Protein AF-A0A1J3FIF2-F1 (afdb_monomer_lite)

Sequence (129 aa):
TRLACGKYPAKDKEKKKRKTVSQTKELFYEKLFGVEQNVKVDRLITLLKSTEKGDRDNRLRFAYLALVDGILLPTTHYPKAKIVKEHAEMAENLQQFLQYPWGRLSYDRMMDSIKERDLAQLATSDVGV

Foldseek 3Di:
DPAAQDDADDPPVPVVPPPDDPDCPPQLLCVLPNPDDFAWLVVLVVVLPDPDPDDPLSNVLSVLQSCLQVPQNPPDDPPSGTRDSVLSSCSVPVVSSRNGRSNNVSVVVVVVVVVPDDPVCVVPDDVDD

Secondary structure (DSSP, 8-state):
--S--SPPPP--SGGGS-SS-------HHHHHHTT-SS-BHHHHHHHHHS-S---HHHHHHHHHHHHIIIIIS-SS-TTS-B--HHHHHHTTSHHHHHHS-HHHHHHHHHHHHHHTS-HHHHHH-----

Radius of gyration: 17.25 Å; chains: 1; bounding box: 40×42×40 Å

pLDDT: mean 81.04, std 17.67, range [32.62, 96.06]

Structure (mmCIF, N/CA/C/O backbone):
data_AF-A0A1J3FIF2-F1
#
_entry.id   AF-A0A1J3FIF2-F1
#
loop_
_atom_site.group_PDB
_atom_site.id
_atom_site.type_symbol
_atom_site.label_atom_id
_atom_site.label_alt_id
_atom_site.label_comp_id
_atom_site.label_asym_id
_atom_site.label_entity_id
_atom_site.label_seq_id
_atom_site.pdbx_PDB_ins_code
_atom_site.Cartn_x
_atom_site.Cartn_y
_atom_site.Cartn_z
_atom_site.occupancy
_atom_site.B_iso_or_equiv
_atom_site.auth_seq_id
_atom_site.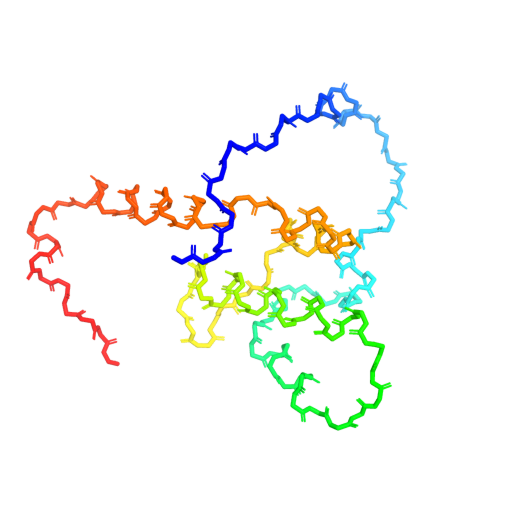auth_comp_id
_atom_site.auth_asym_id
_atom_site.auth_atom_id
_atom_site.pdbx_PDB_model_num
ATOM 1 N N . THR A 1 1 ? -2.260 -17.810 -10.097 1.00 52.28 1 THR A N 1
ATOM 2 C CA . THR A 1 1 ? -2.163 -16.797 -9.018 1.00 52.28 1 THR A CA 1
ATOM 3 C C . THR A 1 1 ? -3.424 -15.944 -9.033 1.00 52.28 1 THR A C 1
ATOM 5 O O . THR A 1 1 ? -3.786 -15.454 -10.087 1.00 52.28 1 THR A O 1
ATOM 8 N N . ARG A 1 2 ? -4.163 -15.832 -7.917 1.00 67.88 2 ARG A N 1
ATOM 9 C CA . ARG A 1 2 ? -5.504 -15.190 -7.847 1.00 67.88 2 ARG A CA 1
ATOM 10 C C . ARG A 1 2 ? -5.488 -13.644 -7.821 1.00 67.88 2 ARG A C 1
ATOM 12 O O . ARG A 1 2 ? -6.495 -13.039 -7.477 1.00 67.88 2 ARG A O 1
ATOM 19 N N . LEU A 1 3 ? -4.366 -12.997 -8.141 1.00 77.00 3 LEU A N 1
ATOM 20 C CA . LEU A 1 3 ? -4.299 -11.533 -8.203 1.00 77.00 3 LEU A CA 1
ATOM 21 C C . LEU A 1 3 ? -4.935 -11.042 -9.502 1.00 77.00 3 LEU A C 1
ATOM 23 O O . LEU A 1 3 ? -4.686 -11.614 -10.564 1.00 77.00 3 LEU A O 1
ATOM 27 N N . ALA A 1 4 ? -5.720 -9.968 -9.428 1.00 82.44 4 ALA A N 1
ATOM 28 C CA . ALA A 1 4 ? -6.263 -9.339 -10.620 1.00 82.44 4 ALA A CA 1
ATOM 29 C C . ALA A 1 4 ? -5.112 -8.904 -11.548 1.00 82.44 4 ALA A C 1
ATOM 31 O O . ALA A 1 4 ? -4.175 -8.211 -11.144 1.00 82.44 4 ALA A O 1
ATOM 32 N N . CYS A 1 5 ? -5.180 -9.339 -12.805 1.00 84.62 5 CYS A N 1
ATOM 33 C CA . CYS A 1 5 ? -4.241 -8.983 -13.869 1.00 84.62 5 CYS A CA 1
ATOM 34 C C . CYS A 1 5 ? -4.978 -8.434 -15.101 1.00 84.62 5 CYS A C 1
ATOM 36 O O . CYS A 1 5 ? -4.464 -8.469 -16.216 1.00 84.62 5 CYS A O 1
ATOM 38 N N . GLY A 1 6 ? -6.207 -7.944 -14.914 1.00 86.19 6 GLY A N 1
ATOM 39 C CA . GLY A 1 6 ? -7.037 -7.369 -15.971 1.00 86.19 6 GLY A CA 1
ATOM 40 C C . GLY A 1 6 ? -6.493 -6.048 -16.523 1.00 86.19 6 GLY A C 1
ATOM 41 O O . GLY A 1 6 ? -5.357 -5.654 -16.256 1.00 86.19 6 GLY A O 1
ATOM 42 N N . LYS A 1 7 ? -7.309 -5.353 -17.320 1.00 87.69 7 LYS A N 1
ATOM 43 C CA . LYS A 1 7 ? -6.980 -4.000 -17.790 1.00 87.69 7 LYS A CA 1
ATOM 44 C C . LYS A 1 7 ? -6.956 -3.035 -16.605 1.00 87.69 7 LYS A C 1
ATOM 46 O O . LYS A 1 7 ? -7.733 -3.191 -15.666 1.00 87.69 7 LYS A O 1
ATOM 51 N N . TYR A 1 8 ? -6.097 -2.020 -16.674 1.00 87.31 8 TYR A N 1
ATOM 52 C CA . TYR A 1 8 ? -6.181 -0.904 -15.737 1.00 87.31 8 TYR A CA 1
ATOM 53 C C . TYR A 1 8 ? -7.565 -0.254 -15.846 1.00 87.31 8 TYR A C 1
ATOM 55 O O . TYR A 1 8 ? -8.064 -0.105 -16.969 1.00 87.31 8 TYR A O 1
ATOM 63 N N . PRO A 1 9 ? -8.191 0.124 -14.715 1.00 84.44 9 PRO A N 1
ATOM 64 C CA . PRO A 1 9 ? -9.423 0.895 -14.765 1.00 84.44 9 PRO A CA 1
ATOM 65 C C . PRO A 1 9 ? -9.180 2.148 -15.609 1.00 84.44 9 PRO A C 1
ATOM 67 O O . PRO A 1 9 ? -8.082 2.720 -15.588 1.00 84.44 9 PRO A O 1
ATOM 70 N N . ALA A 1 10 ? -10.184 2.553 -16.390 1.00 79.31 10 ALA A N 1
ATOM 71 C CA . ALA A 1 10 ? -10.100 3.800 -17.132 1.00 79.31 10 ALA A CA 1
ATOM 72 C C . ALA A 1 10 ? -9.735 4.906 -16.137 1.00 79.31 10 ALA A C 1
ATOM 74 O O . ALA A 1 10 ? -10.346 5.014 -15.076 1.00 79.31 10 ALA A O 1
ATOM 75 N N . LYS A 1 11 ? -8.696 5.693 -16.439 1.00 64.50 11 LYS A N 1
ATOM 76 C CA . LYS A 1 11 ? -8.386 6.871 -15.630 1.00 64.50 11 LYS A CA 1
ATOM 77 C C . LYS A 1 11 ? -9.602 7.778 -15.754 1.00 64.50 11 LYS A C 1
ATOM 79 O O . LYS A 1 11 ? -9.768 8.400 -16.806 1.00 64.50 11 LYS A O 1
ATOM 84 N N . ASP A 1 12 ? -10.446 7.830 -14.728 1.00 48.62 12 ASP A N 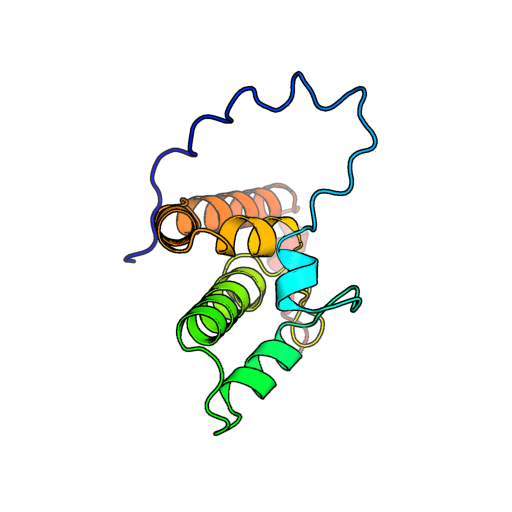1
ATOM 85 C CA . ASP A 1 12 ? -11.524 8.802 -14.705 1.00 48.62 12 ASP A CA 1
ATOM 86 C C . ASP A 1 12 ? -10.911 10.172 -14.984 1.00 48.62 12 ASP A C 1
ATOM 88 O O . ASP A 1 12 ? -9.881 10.567 -14.419 1.00 48.62 12 ASP A O 1
ATOM 92 N N . LYS A 1 13 ? -11.516 10.895 -15.926 1.00 43.19 13 LYS A N 1
ATOM 93 C CA . LYS A 1 13 ? -11.100 12.236 -16.352 1.00 43.19 13 LYS A CA 1
ATOM 94 C C . LYS A 1 13 ? -11.276 13.284 -15.238 1.00 43.19 13 LYS A C 1
ATOM 96 O O . LYS A 1 13 ? -11.310 14.478 -15.520 1.00 43.19 13 LYS A O 1
ATOM 101 N N . GLU A 1 14 ? -11.288 12.893 -13.968 1.00 44.78 14 GLU A N 1
ATOM 102 C CA . GLU A 1 14 ? -11.218 13.792 -12.814 1.00 44.78 14 GLU A CA 1
ATOM 103 C C . GLU A 1 14 ? -9.848 14.479 -12.659 1.00 44.78 14 GLU A C 1
ATOM 105 O O . GLU A 1 14 ? -9.621 15.254 -11.732 1.00 44.78 14 GLU A O 1
ATOM 110 N N . LYS A 1 15 ? -8.918 14.277 -13.602 1.00 42.03 15 LYS A N 1
ATOM 111 C CA . LYS A 1 15 ? -7.683 15.070 -13.710 1.00 42.03 15 LYS A CA 1
ATOM 112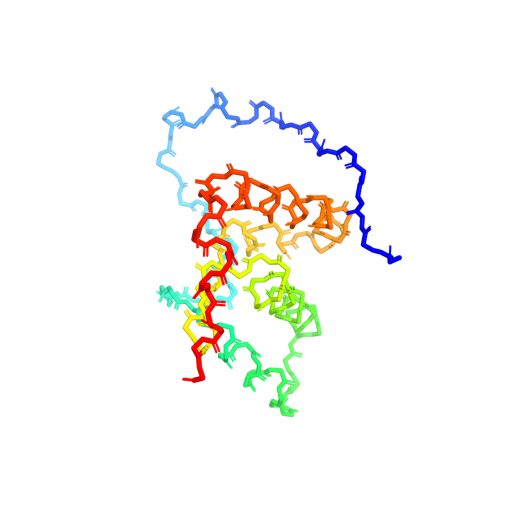 C C . LYS A 1 15 ? -7.828 16.384 -14.494 1.00 42.03 15 LYS A C 1
ATOM 114 O O . LYS A 1 15 ? -6.822 17.062 -14.683 1.00 42.03 15 LYS A O 1
ATOM 119 N N . LYS A 1 16 ? -9.037 16.806 -14.903 1.00 33.81 16 LY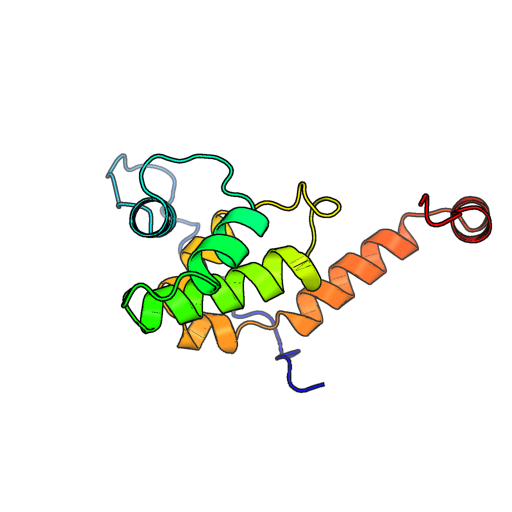S A N 1
ATOM 120 C CA . LYS A 1 16 ? -9.253 18.127 -15.548 1.00 33.81 16 LYS A CA 1
ATOM 121 C C . LYS A 1 16 ? -9.936 19.202 -14.680 1.00 33.81 16 LYS A C 1
ATOM 123 O O . LYS A 1 16 ? -10.143 20.305 -15.169 1.00 33.81 16 LYS A O 1
ATOM 128 N N . LYS A 1 17 ? -10.191 18.929 -13.392 1.00 32.62 17 LYS A N 1
ATOM 129 C CA . LYS A 1 17 ? -10.604 19.922 -12.368 1.00 32.62 17 LYS A CA 1
ATOM 130 C C . LYS A 1 17 ? -9.633 20.001 -11.170 1.00 32.62 17 LYS A C 1
ATOM 132 O O . LYS A 1 17 ? -10.020 20.372 -10.075 1.00 32.62 17 LYS A O 1
ATOM 137 N N . ARG A 1 18 ? -8.356 19.637 -11.351 1.00 45.06 18 ARG A N 1
ATOM 138 C CA . ARG A 1 18 ? -7.304 19.765 -10.310 1.00 45.06 18 ARG A CA 1
ATOM 139 C C . ARG A 1 18 ? -6.306 20.892 -10.594 1.00 45.06 18 ARG A C 1
ATOM 141 O O . ARG A 1 18 ? -5.150 20.836 -10.194 1.00 45.06 18 ARG A O 1
ATOM 148 N N . LYS A 1 19 ? -6.752 21.917 -11.312 1.00 38.75 19 LYS A N 1
ATOM 149 C CA . LYS A 1 19 ? -6.203 23.269 -11.199 1.00 38.75 19 LYS A CA 1
ATOM 150 C C . LYS A 1 19 ? -7.353 24.102 -10.651 1.00 38.75 19 LYS A C 1
ATOM 152 O O . LYS A 1 19 ? -8.463 23.943 -11.147 1.00 38.75 19 LYS A O 1
ATOM 157 N N . THR A 1 20 ? -7.089 24.904 -9.625 1.00 38.47 20 THR A N 1
ATOM 158 C CA . THR A 1 20 ? -8.067 25.653 -8.814 1.00 38.47 20 THR A CA 1
ATOM 159 C C . THR A 1 20 ? -9.050 24.784 -8.031 1.00 38.47 20 THR A C 1
ATOM 161 O O . THR A 1 20 ? -10.089 24.400 -8.546 1.00 38.47 20 THR A O 1
ATOM 164 N N . VAL A 1 21 ? -8.710 24.48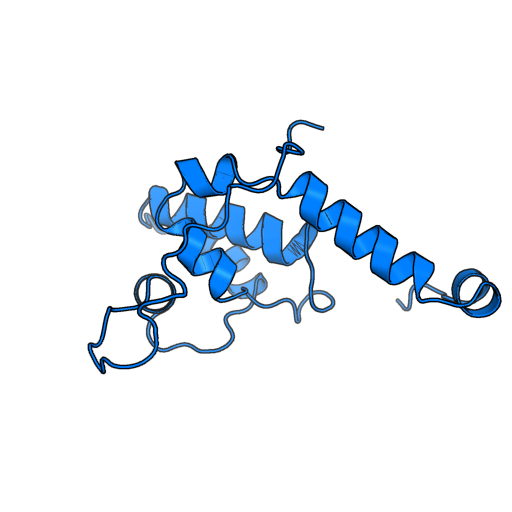5 -6.775 1.00 38.84 21 VAL A N 1
ATOM 165 C CA . VAL A 1 21 ? -9.475 24.894 -5.581 1.00 38.84 21 VAL A CA 1
ATOM 166 C C . VAL A 1 21 ? -8.781 24.283 -4.359 1.00 38.84 21 VAL A C 1
ATOM 168 O O . VAL A 1 21 ? -8.741 23.074 -4.155 1.00 38.84 21 VAL A O 1
ATOM 171 N N . SER A 1 22 ? -8.206 25.169 -3.561 1.00 43.31 22 SER A N 1
ATOM 172 C CA . SER A 1 22 ? -7.909 25.015 -2.144 1.00 43.31 22 SER A CA 1
ATOM 173 C C . SER A 1 22 ? -9.181 24.648 -1.371 1.00 43.31 22 SER A C 1
ATOM 175 O O . SER A 1 22 ? -9.883 25.523 -0.872 1.00 43.31 22 SER A O 1
ATOM 177 N N . GLN A 1 23 ? -9.496 23.356 -1.305 1.00 42.69 23 GLN A N 1
ATOM 178 C CA . GLN A 1 23 ? -10.462 22.790 -0.367 1.00 42.69 23 GLN A CA 1
ATOM 179 C C . GLN A 1 23 ? -9.852 21.520 0.215 1.00 42.69 23 GLN A C 1
ATOM 181 O O . GLN A 1 23 ? -9.541 20.568 -0.500 1.00 42.69 23 GLN A O 1
ATOM 186 N N . THR A 1 24 ? -9.638 21.566 1.522 1.00 42.88 24 THR A N 1
ATOM 187 C CA . THR A 1 24 ? -9.067 20.543 2.393 1.00 42.88 24 THR A CA 1
ATOM 188 C C . THR A 1 24 ? -9.967 19.306 2.408 1.00 42.88 24 THR A C 1
ATOM 190 O O . THR A 1 24 ? -10.724 19.082 3.345 1.00 42.88 24 THR A O 1
ATOM 193 N N . LYS A 1 25 ? -9.956 18.512 1.333 1.00 51.72 25 LYS A N 1
ATOM 194 C CA . LYS A 1 25 ? -10.492 17.152 1.384 1.00 51.72 25 LYS A CA 1
ATOM 195 C C . LYS A 1 25 ? -9.514 16.358 2.241 1.00 51.72 25 LYS A C 1
ATOM 197 O O . LYS A 1 25 ? -8.389 16.140 1.800 1.00 51.72 25 LYS A O 1
ATOM 202 N N . GLU A 1 26 ? -9.921 15.997 3.457 1.00 62.56 26 GLU A N 1
ATOM 203 C CA . GLU A 1 26 ? -9.149 15.095 4.319 1.00 62.56 26 GLU A CA 1
ATOM 204 C C . GLU A 1 26 ? -8.751 13.864 3.504 1.00 62.56 26 GLU A C 1
ATOM 206 O O . GLU A 1 26 ? -9.614 13.119 3.025 1.00 62.56 26 GLU A O 1
ATOM 211 N N . LEU A 1 27 ? -7.448 13.698 3.297 1.00 84.88 27 LEU A N 1
ATOM 212 C CA . LEU A 1 27 ? -6.895 12.570 2.565 1.00 84.88 27 LEU A CA 1
ATOM 213 C C . LEU A 1 27 ? -7.137 11.302 3.386 1.00 84.88 27 LEU A C 1
ATOM 215 O O . LEU A 1 27 ? -6.956 11.306 4.608 1.00 84.88 27 LEU A O 1
ATOM 219 N N . PHE A 1 28 ? -7.555 10.208 2.748 1.00 89.94 28 PHE A N 1
ATOM 220 C CA . PHE A 1 28 ? -7.843 8.976 3.484 1.00 89.94 28 PHE A CA 1
ATOM 221 C C . PHE A 1 28 ? -6.584 8.430 4.175 1.00 89.94 28 PHE A C 1
ATOM 223 O O . PHE A 1 28 ? -6.668 7.868 5.268 1.00 89.94 28 PHE A O 1
ATOM 230 N N . TYR A 1 29 ? -5.403 8.681 3.605 1.00 91.25 29 TYR A N 1
ATOM 231 C CA . TYR A 1 29 ? -4.120 8.409 4.248 1.00 91.25 29 TYR A CA 1
ATOM 232 C C . TYR A 1 29 ? -4.015 9.062 5.639 1.00 91.25 29 TYR A C 1
ATOM 234 O O . TYR A 1 29 ? -3.581 8.412 6.588 1.00 91.25 29 TYR A O 1
ATOM 242 N N . GLU A 1 30 ? -4.435 10.321 5.786 1.00 91.50 30 GLU A N 1
ATOM 243 C CA . GLU A 1 30 ? -4.378 11.039 7.069 1.00 91.50 30 GLU A CA 1
ATOM 244 C C . GLU A 1 30 ? -5.411 10.500 8.063 1.00 91.50 30 GLU A C 1
ATOM 246 O O . GLU A 1 30 ? -5.138 10.431 9.257 1.00 91.50 30 GLU A O 1
ATOM 251 N N . LYS A 1 31 ? -6.564 10.014 7.589 1.00 90.62 31 LYS A N 1
ATOM 252 C CA . LYS A 1 31 ? -7.520 9.287 8.445 1.00 90.62 31 LYS A CA 1
ATOM 253 C C . LYS A 1 31 ? -6.948 7.963 8.946 1.00 90.62 31 LYS A C 1
ATOM 255 O O . LYS A 1 31 ? -7.233 7.552 10.067 1.00 90.62 31 LYS A O 1
ATOM 260 N N . LEU A 1 32 ? -6.151 7.295 8.113 1.00 90.50 32 LEU A N 1
ATOM 261 C CA . LEU A 1 32 ? -5.597 5.978 8.402 1.00 90.50 32 LEU A CA 1
ATOM 262 C C . LEU A 1 32 ? -4.355 6.040 9.311 1.00 90.50 32 LEU A C 1
ATOM 264 O O . LEU A 1 32 ? -4.144 5.137 10.120 1.00 90.50 32 LEU A O 1
ATOM 268 N N . PHE A 1 33 ? -3.544 7.095 9.191 1.00 91.25 33 PHE A N 1
ATOM 269 C CA . PHE A 1 33 ? -2.243 7.206 9.866 1.00 91.25 33 PHE A CA 1
ATOM 270 C C . PHE A 1 33 ? -2.047 8.480 10.699 1.00 91.25 33 PHE A C 1
ATOM 272 O O . PHE A 1 33 ? -0.995 8.650 11.324 1.00 91.25 33 PHE A O 1
ATOM 279 N N . GLY A 1 34 ? -3.035 9.371 10.729 1.00 89.00 34 GLY A N 1
ATOM 280 C CA . GLY A 1 34 ? -2.928 10.688 11.344 1.00 89.00 34 GLY A CA 1
ATOM 281 C C . GLY A 1 34 ? -1.978 11.605 10.572 1.00 89.00 34 GLY A C 1
ATOM 282 O O . GLY A 1 34 ? -1.848 11.539 9.352 1.00 89.00 34 GLY A O 1
ATOM 283 N N . VAL A 1 35 ? -1.256 12.445 11.312 1.00 87.19 35 VAL A N 1
ATOM 284 C CA . VAL A 1 35 ? -0.270 13.393 10.763 1.00 87.19 35 VAL A CA 1
ATOM 285 C C . VAL A 1 35 ? 1.058 12.736 10.358 1.00 87.19 35 VAL A C 1
ATOM 287 O O . VAL A 1 35 ? 1.969 13.415 9.879 1.00 87.19 35 VAL A O 1
ATOM 290 N N . GLU A 1 36 ? 1.202 11.423 10.559 1.00 86.94 36 GLU A N 1
ATOM 291 C CA . GLU A 1 36 ? 2.467 10.731 10.337 1.00 86.94 36 GLU A CA 1
ATOM 292 C C . GLU A 1 36 ? 2.802 10.596 8.849 1.00 86.94 36 GLU A C 1
ATOM 294 O O . GLU A 1 36 ? 2.157 9.892 8.068 1.00 86.94 36 GLU A O 1
ATOM 299 N N . GLN A 1 37 ? 3.898 11.239 8.462 1.00 83.56 37 GLN A N 1
ATOM 300 C CA . GLN A 1 37 ? 4.459 11.116 7.126 1.00 83.56 37 GLN A CA 1
ATOM 301 C C . GLN A 1 37 ? 5.413 9.919 7.066 1.00 83.56 37 GLN A C 1
ATOM 303 O O . GLN A 1 37 ? 6.184 9.691 7.994 1.00 83.56 37 GLN A O 1
ATOM 308 N N . ASN A 1 38 ? 5.446 9.217 5.928 1.00 87.88 38 ASN A N 1
ATOM 309 C CA . ASN A 1 38 ? 6.371 8.103 5.667 1.00 87.88 38 ASN A CA 1
ATOM 310 C C . ASN A 1 38 ? 6.172 6.861 6.554 1.00 87.88 38 ASN A C 1
ATOM 312 O O . ASN A 1 38 ? 7.152 6.262 7.008 1.00 87.88 38 ASN A O 1
ATOM 316 N N . VAL A 1 39 ? 4.923 6.442 6.757 1.00 93.44 39 VAL A N 1
ATOM 317 C CA . VAL A 1 39 ? 4.611 5.219 7.506 1.00 93.44 39 VAL A CA 1
ATOM 318 C C . VAL A 1 39 ? 5.294 4.005 6.872 1.00 93.44 39 VAL A C 1
ATOM 320 O O . VAL A 1 39 ? 5.222 3.799 5.660 1.00 93.44 39 VAL A O 1
ATOM 323 N N . LYS A 1 40 ? 5.971 3.193 7.690 1.00 94.88 40 LYS A N 1
ATOM 324 C CA . LYS A 1 40 ? 6.657 1.967 7.251 1.00 94.88 40 LYS A CA 1
ATOM 325 C C . LYS A 1 40 ? 5.721 0.763 7.249 1.00 94.88 40 LYS A C 1
ATOM 327 O O . LYS A 1 40 ? 4.846 0.656 8.105 1.00 94.88 40 LYS A O 1
ATOM 332 N N . VAL A 1 41 ? 5.989 -0.201 6.369 1.00 95.12 41 VAL A N 1
ATOM 333 C CA . VAL A 1 41 ? 5.288 -1.499 6.348 1.00 95.12 41 VAL A CA 1
ATOM 334 C C . VAL A 1 41 ? 5.428 -2.233 7.689 1.00 95.12 41 VAL A C 1
ATOM 336 O O . VAL A 1 41 ? 4.459 -2.798 8.185 1.00 95.12 41 VAL A O 1
ATOM 339 N N . ASP A 1 42 ? 6.598 -2.160 8.328 1.00 94.06 42 ASP A N 1
ATOM 340 C CA . ASP A 1 42 ? 6.855 -2.782 9.637 1.00 94.06 42 ASP A CA 1
ATOM 341 C C . ASP A 1 42 ? 5.925 -2.266 10.755 1.00 94.06 42 ASP A C 1
ATOM 343 O O . ASP A 1 42 ? 5.456 -3.030 11.604 1.00 94.06 42 ASP A O 1
ATOM 347 N N . ARG A 1 43 ? 5.545 -0.981 10.698 1.00 93.12 43 ARG A N 1
ATOM 348 C CA . ARG A 1 43 ? 4.557 -0.411 11.621 1.00 93.12 43 ARG A CA 1
ATOM 349 C C . ARG A 1 43 ? 3.194 -1.076 11.442 1.00 93.12 43 ARG A C 1
ATOM 351 O O . ARG A 1 43 ? 2.568 -1.439 12.433 1.00 93.12 43 ARG A O 1
ATOM 358 N N . LEU A 1 44 ? 2.752 -1.290 10.200 1.00 93.50 44 LEU A N 1
ATOM 359 C CA . LEU A 1 44 ? 1.499 -2.001 9.916 1.00 93.50 44 LEU A CA 1
ATOM 360 C C . LEU A 1 44 ? 1.565 -3.454 10.397 1.00 93.50 44 LEU A C 1
ATOM 362 O O . LEU A 1 44 ? 0.605 -3.929 10.994 1.00 93.50 44 LEU A O 1
ATOM 366 N N . ILE A 1 45 ? 2.692 -4.146 10.206 1.00 93.62 45 ILE A N 1
ATOM 367 C CA . ILE A 1 45 ? 2.887 -5.513 10.719 1.00 93.62 45 ILE A CA 1
ATOM 368 C C . ILE A 1 45 ? 2.760 -5.539 12.248 1.00 93.62 45 ILE A C 1
ATOM 370 O O . ILE A 1 45 ? 2.099 -6.421 12.797 1.00 93.62 45 ILE A O 1
ATOM 374 N N . THR A 1 46 ? 3.346 -4.559 12.937 1.00 93.19 46 THR A N 1
ATOM 375 C CA . THR A 1 46 ? 3.243 -4.422 14.397 1.00 93.19 46 THR A CA 1
ATOM 376 C C . THR A 1 46 ? 1.797 -4.181 14.838 1.00 93.19 46 THR A C 1
ATOM 378 O O . THR A 1 46 ? 1.303 -4.874 15.728 1.00 93.19 46 THR A O 1
ATOM 381 N N . LEU A 1 47 ? 1.080 -3.275 14.163 1.00 91.19 47 LEU A N 1
ATOM 382 C CA . LEU A 1 47 ? -0.343 -3.016 14.419 1.00 91.19 47 LEU A CA 1
ATOM 383 C C . LEU A 1 47 ? -1.213 -4.258 14.175 1.00 91.19 47 LEU A C 1
ATOM 385 O O . LEU A 1 47 ? -2.150 -4.514 14.924 1.00 91.19 47 LEU A O 1
ATOM 389 N N . LEU A 1 48 ? -0.899 -5.058 13.154 1.00 92.38 48 LEU A N 1
ATOM 390 C CA . LEU A 1 48 ? -1.633 -6.286 12.837 1.00 92.38 48 LEU A CA 1
ATOM 391 C C . LEU A 1 48 ? -1.415 -7.404 13.863 1.00 92.38 48 LEU A C 1
ATOM 393 O O . LEU A 1 48 ? -2.347 -8.181 14.095 1.00 92.38 48 LEU A O 1
ATOM 397 N N . LYS A 1 49 ? -0.211 -7.480 14.449 1.00 91.31 49 LYS A N 1
ATOM 398 C CA . LYS A 1 49 ? 0.160 -8.431 15.512 1.00 91.31 49 LYS A CA 1
ATOM 399 C C . LYS A 1 49 ? -0.444 -8.074 16.870 1.00 91.31 49 LYS A C 1
ATOM 401 O O . LYS A 1 49 ? -0.632 -8.974 17.684 1.00 91.31 49 LYS A O 1
ATOM 406 N N . SER A 1 50 ? -0.733 -6.796 17.118 1.00 87.31 50 SER A N 1
ATOM 407 C CA . SER A 1 50 ? -1.409 -6.368 18.344 1.00 87.31 50 SER A CA 1
ATOM 408 C C . SER A 1 50 ? -2.771 -7.058 18.480 1.00 87.31 50 SER A C 1
ATOM 410 O O . SER A 1 50 ? -3.539 -7.160 17.520 1.00 87.31 50 SER A O 1
ATOM 412 N N . THR A 1 51 ? -3.074 -7.541 19.686 1.00 67.25 51 THR A N 1
ATOM 413 C CA . THR A 1 51 ? -4.355 -8.176 20.036 1.00 67.25 51 THR A CA 1
ATOM 414 C C . THR A 1 51 ? -5.462 -7.165 20.326 1.00 67.25 51 THR A C 1
ATOM 416 O O . THR A 1 51 ? -6.586 -7.564 20.641 1.00 67.25 51 THR A O 1
ATOM 419 N N . GLU A 1 52 ? -5.172 -5.865 20.247 1.00 73.50 52 GLU A N 1
ATOM 420 C CA . GLU A 1 52 ? -6.193 -4.835 20.392 1.00 73.50 52 GLU A CA 1
ATOM 421 C C . GLU A 1 52 ? -7.301 -5.019 19.348 1.00 73.50 52 GLU A C 1
ATOM 423 O O . GLU A 1 52 ? -7.056 -5.296 18.169 1.00 73.50 52 GLU A O 1
ATOM 428 N N . LYS A 1 53 ? -8.553 -4.858 19.791 1.00 62.19 53 LYS A N 1
ATOM 429 C CA . LYS A 1 53 ? -9.739 -4.882 18.928 1.00 62.19 53 LYS A CA 1
ATOM 430 C C . LYS A 1 53 ? -9.800 -3.590 18.105 1.00 62.19 53 LYS A C 1
ATOM 432 O O . LYS A 1 53 ? -10.673 -2.756 18.314 1.00 62.19 53 LYS A O 1
ATOM 437 N N . GLY A 1 54 ? -8.849 -3.414 17.192 1.00 71.31 54 GLY A N 1
ATOM 438 C CA . GLY A 1 54 ? -8.934 -2.399 16.150 1.00 71.31 54 GLY A CA 1
ATOM 439 C C . GLY A 1 54 ? -10.090 -2.700 15.194 1.00 71.31 54 GLY A C 1
ATOM 440 O O . GLY A 1 54 ? -10.507 -3.855 15.057 1.00 71.31 54 GLY A O 1
ATOM 441 N N . ASP A 1 55 ? -10.588 -1.665 14.519 1.00 86.62 55 ASP A N 1
ATOM 442 C CA . ASP A 1 55 ? -11.617 -1.803 13.486 1.00 86.62 55 ASP A CA 1
ATOM 443 C C . ASP A 1 55 ? -11.212 -2.859 12.440 1.00 86.62 55 ASP A C 1
ATOM 445 O O . ASP A 1 55 ? -10.104 -2.830 11.890 1.00 86.62 55 ASP A O 1
ATOM 449 N N . ARG A 1 56 ? -12.110 -3.818 12.182 1.00 89.88 56 ARG A N 1
ATOM 450 C CA . ARG A 1 56 ? -11.855 -4.961 11.294 1.00 89.88 56 ARG A CA 1
ATOM 451 C C . ARG A 1 56 ? -11.493 -4.492 9.890 1.00 89.88 56 ARG A C 1
ATOM 453 O O . ARG A 1 56 ? -10.579 -5.059 9.287 1.00 89.88 56 ARG A O 1
ATOM 460 N N . ASP A 1 57 ? -12.179 -3.472 9.390 1.00 91.00 57 ASP A N 1
ATOM 461 C CA . ASP A 1 57 ? -11.950 -2.967 8.043 1.00 91.00 57 ASP A CA 1
ATOM 462 C C . ASP A 1 57 ? -10.586 -2.280 7.949 1.00 91.00 57 ASP A C 1
ATOM 464 O O . ASP A 1 57 ? -9.824 -2.548 7.019 1.00 91.00 57 ASP A O 1
ATOM 468 N N . ASN A 1 58 ? -10.206 -1.478 8.946 1.00 91.75 58 ASN A N 1
ATOM 469 C CA . ASN A 1 58 ? -8.861 -0.901 9.007 1.00 91.75 58 ASN A CA 1
ATOM 470 C C . ASN A 1 58 ? -7.760 -1.960 9.127 1.00 91.75 58 ASN A C 1
ATOM 472 O O . ASN A 1 58 ? -6.729 -1.841 8.464 1.00 91.75 58 ASN A O 1
ATOM 476 N N . ARG A 1 59 ? -7.978 -3.047 9.877 1.00 93.12 59 ARG A N 1
ATOM 477 C CA . ARG A 1 59 ? -7.024 -4.172 9.904 1.00 93.12 59 ARG A CA 1
ATOM 478 C C . ARG A 1 59 ? -6.883 -4.832 8.533 1.00 93.12 59 ARG A C 1
ATOM 480 O O . ARG A 1 59 ? -5.767 -5.142 8.125 1.00 93.12 59 ARG A O 1
ATOM 487 N N . LEU A 1 60 ? -7.978 -5.003 7.792 1.00 94.19 60 LEU A N 1
ATOM 488 C CA . LEU A 1 60 ? -7.910 -5.491 6.412 1.00 94.19 60 LEU A CA 1
ATOM 489 C C . LEU A 1 60 ? -7.139 -4.519 5.511 1.00 94.19 60 LEU A C 1
ATOM 491 O O . LEU A 1 60 ? -6.260 -4.959 4.772 1.00 94.19 60 LEU A O 1
ATOM 495 N N . ARG A 1 61 ? -7.389 -3.207 5.617 1.00 95.25 61 ARG A N 1
ATOM 496 C CA . ARG A 1 61 ? -6.624 -2.179 4.885 1.00 95.25 61 ARG A CA 1
ATOM 497 C C . ARG A 1 61 ? -5.133 -2.276 5.181 1.00 95.25 61 ARG A C 1
ATOM 499 O O . ARG A 1 61 ? -4.340 -2.318 4.246 1.00 95.25 61 ARG A O 1
ATOM 506 N N . PHE A 1 62 ? -4.742 -2.392 6.450 1.00 95.25 62 PHE A N 1
ATOM 507 C CA . PHE A 1 62 ? -3.337 -2.563 6.821 1.00 95.25 62 PHE A CA 1
ATOM 508 C C . PHE A 1 62 ? -2.731 -3.839 6.233 1.00 95.25 62 PHE A C 1
ATOM 510 O O . PHE A 1 62 ? -1.624 -3.798 5.701 1.00 95.25 62 PHE A O 1
ATOM 517 N N . ALA A 1 63 ? -3.449 -4.963 6.280 1.00 95.44 63 ALA A N 1
ATOM 518 C CA . ALA A 1 63 ? -2.967 -6.217 5.709 1.00 95.44 63 ALA A CA 1
ATOM 519 C C . ALA A 1 63 ? -2.748 -6.098 4.194 1.00 95.44 63 ALA A C 1
ATOM 521 O O . ALA A 1 63 ? -1.691 -6.476 3.689 1.00 95.44 63 ALA A O 1
ATOM 522 N N . TYR A 1 64 ? -3.706 -5.521 3.470 1.00 95.75 64 TYR A N 1
ATOM 523 C CA . TYR A 1 64 ? -3.585 -5.342 2.026 1.00 95.75 64 TYR A CA 1
ATOM 524 C C . TYR A 1 64 ? -2.489 -4.349 1.641 1.00 95.75 64 TYR A C 1
ATOM 526 O O . TYR A 1 64 ? -1.725 -4.635 0.722 1.00 95.75 64 TYR A O 1
ATOM 534 N N . LEU A 1 65 ? -2.350 -3.234 2.361 1.00 96.06 65 LEU A N 1
ATOM 535 C CA . LEU A 1 65 ? -1.261 -2.281 2.140 1.00 96.06 65 LEU A CA 1
ATOM 536 C C . LEU A 1 65 ? 0.106 -2.912 2.420 1.00 96.06 65 LEU A C 1
ATOM 538 O O . LEU A 1 65 ? 1.023 -2.741 1.626 1.00 96.06 65 LEU A O 1
ATOM 542 N N . ALA A 1 66 ? 0.240 -3.708 3.485 1.00 95.31 66 ALA A N 1
ATOM 543 C CA . ALA A 1 66 ? 1.482 -4.421 3.777 1.00 95.31 66 ALA A CA 1
ATOM 544 C C . ALA A 1 66 ? 1.843 -5.440 2.681 1.00 95.31 66 ALA A C 1
ATOM 546 O O . ALA A 1 66 ? 3.012 -5.563 2.325 1.00 95.31 66 ALA A O 1
ATOM 547 N N . LEU A 1 67 ? 0.857 -6.137 2.106 1.00 94.69 67 LEU A N 1
ATOM 548 C CA . LEU A 1 67 ? 1.083 -7.039 0.972 1.00 94.69 67 LEU A CA 1
ATOM 549 C C . LEU A 1 67 ? 1.473 -6.272 -0.297 1.00 94.69 67 LEU A C 1
ATOM 551 O O . LEU A 1 67 ? 2.418 -6.655 -0.985 1.00 94.69 67 LEU A O 1
ATOM 555 N N . VAL A 1 68 ? 0.764 -5.189 -0.616 1.00 95.00 68 VAL A N 1
ATOM 556 C CA . VAL A 1 68 ? 1.022 -4.409 -1.829 1.00 95.00 68 VAL A CA 1
ATOM 557 C C . VAL A 1 68 ? 2.368 -3.693 -1.743 1.00 95.00 68 VAL A C 1
ATOM 559 O O . VAL A 1 68 ? 3.211 -3.912 -2.605 1.00 95.00 68 VAL A O 1
ATOM 562 N N . ASP A 1 69 ? 2.607 -2.897 -0.705 1.00 94.75 69 ASP A N 1
ATOM 563 C CA . ASP A 1 69 ? 3.815 -2.066 -0.589 1.00 94.75 69 ASP A CA 1
ATOM 564 C C . ASP A 1 69 ? 5.024 -2.816 -0.036 1.00 94.75 69 ASP A C 1
ATOM 566 O O . ASP A 1 69 ? 6.165 -2.433 -0.291 1.00 94.75 69 ASP A O 1
ATOM 570 N N . GLY A 1 70 ? 4.794 -3.883 0.729 1.00 93.38 70 GLY A N 1
ATOM 571 C CA . GLY A 1 70 ? 5.866 -4.701 1.284 1.00 93.38 70 GLY A CA 1
ATOM 572 C C . GLY A 1 70 ? 6.337 -5.816 0.357 1.00 93.38 70 GLY A C 1
ATOM 573 O O . GLY A 1 70 ? 7.496 -6.210 0.456 1.00 93.38 70 GLY A O 1
ATOM 574 N N . ILE A 1 71 ? 5.464 -6.339 -0.515 1.00 91.38 71 ILE A N 1
ATOM 575 C CA . ILE A 1 71 ? 5.750 -7.563 -1.284 1.00 91.38 71 ILE A CA 1
ATOM 576 C C . ILE A 1 71 ? 5.536 -7.379 -2.786 1.00 91.38 71 ILE A C 1
ATOM 578 O O . ILE A 1 71 ? 6.416 -7.739 -3.563 1.00 91.38 71 ILE A O 1
ATOM 582 N N . LEU A 1 72 ? 4.390 -6.847 -3.224 1.00 92.00 72 LEU A N 1
ATOM 583 C CA . LEU A 1 72 ? 4.072 -6.789 -4.661 1.00 92.00 72 LEU A CA 1
ATOM 584 C C . LEU A 1 72 ? 4.779 -5.644 -5.388 1.00 92.00 72 LEU A C 1
ATOM 586 O O . LEU A 1 72 ? 5.203 -5.794 -6.531 1.00 92.00 72 LEU A O 1
ATOM 590 N N . LEU A 1 73 ? 4.862 -4.487 -4.745 1.00 91.50 73 LEU A N 1
ATOM 591 C CA . LEU A 1 73 ? 5.398 -3.251 -5.300 1.00 91.50 73 LEU A CA 1
ATOM 592 C C . LEU A 1 73 ? 6.401 -2.605 -4.335 1.00 91.50 73 LEU A C 1
ATOM 594 O O . LEU A 1 73 ? 6.277 -1.405 -4.064 1.00 91.50 73 LEU A O 1
ATOM 598 N N . PRO A 1 74 ? 7.395 -3.356 -3.817 1.00 84.94 74 PRO A N 1
ATOM 599 C CA . PRO A 1 74 ? 8.375 -2.792 -2.909 1.00 84.94 74 PRO A CA 1
ATOM 600 C C . PRO A 1 74 ? 9.132 -1.679 -3.630 1.00 84.94 74 PRO A C 1
ATOM 602 O O . PRO A 1 74 ? 9.759 -1.885 -4.667 1.00 84.94 74 PRO A O 1
ATOM 605 N N . THR A 1 75 ? 9.042 -0.470 -3.086 1.00 79.44 75 THR A N 1
ATOM 606 C CA . THR A 1 75 ? 9.795 0.691 -3.587 1.00 79.44 75 THR A CA 1
ATOM 607 C C . THR A 1 75 ? 11.193 0.761 -2.980 1.00 79.44 75 THR A C 1
ATOM 609 O O . THR A 1 75 ? 12.090 1.374 -3.551 1.00 79.44 75 THR A O 1
ATOM 612 N N . THR A 1 76 ? 11.388 0.124 -1.826 1.00 82.62 76 THR A N 1
ATOM 613 C CA . THR A 1 76 ? 12.659 0.016 -1.113 1.00 82.62 76 THR A CA 1
ATOM 614 C C . THR A 1 76 ? 12.750 -1.344 -0.422 1.00 82.62 76 THR A C 1
ATOM 616 O O . THR A 1 76 ? 11.735 -1.987 -0.151 1.00 82.62 76 THR A O 1
ATOM 619 N N . HIS A 1 77 ? 13.971 -1.787 -0.116 1.00 82.69 77 HIS A N 1
ATOM 620 C CA . HIS A 1 77 ? 14.187 -3.038 0.608 1.00 82.69 77 HIS A CA 1
ATOM 621 C C . HIS A 1 77 ? 13.595 -2.989 2.021 1.00 82.69 77 HIS A C 1
ATOM 623 O O . HIS A 1 77 ? 13.670 -1.971 2.719 1.00 82.69 77 HIS A O 1
ATOM 629 N N . TYR A 1 78 ? 13.044 -4.115 2.472 1.00 80.50 78 TYR A N 1
ATOM 630 C CA . TYR A 1 78 ? 12.671 -4.308 3.871 1.00 80.50 78 TYR A CA 1
ATOM 631 C C . TYR A 1 78 ? 13.909 -4.143 4.779 1.00 80.50 78 TYR A C 1
ATOM 633 O O . TYR A 1 78 ? 14.989 -4.584 4.390 1.00 80.50 78 TYR A O 1
ATOM 641 N N . PRO A 1 79 ? 13.808 -3.499 5.962 1.00 83.31 79 PRO A N 1
ATOM 642 C CA . PRO A 1 79 ? 12.614 -2.959 6.635 1.00 83.31 79 PRO A CA 1
ATOM 643 C C . PRO A 1 79 ? 12.294 -1.489 6.296 1.00 83.31 79 PRO A C 1
ATOM 645 O O . PRO A 1 79 ? 11.517 -0.833 6.993 1.00 83.31 79 PRO A O 1
ATOM 648 N N . LYS A 1 80 ? 12.905 -0.921 5.249 1.00 88.25 80 LYS A N 1
ATOM 649 C CA . LYS A 1 80 ? 12.724 0.490 4.861 1.00 88.25 80 LYS A CA 1
ATOM 650 C C . LYS A 1 80 ? 11.495 0.729 3.973 1.00 88.25 80 LYS A C 1
ATOM 652 O O . LYS A 1 80 ? 11.224 1.892 3.670 1.00 88.25 80 LYS A O 1
ATOM 657 N N . ALA A 1 81 ? 10.777 -0.324 3.576 1.00 91.88 81 ALA A N 1
ATOM 658 C CA . ALA A 1 81 ? 9.554 -0.247 2.778 1.00 91.88 81 ALA A CA 1
ATOM 659 C C . ALA A 1 81 ? 8.512 0.669 3.438 1.00 91.88 81 ALA A C 1
ATOM 661 O O . ALA A 1 81 ? 8.210 0.541 4.631 1.00 91.88 81 ALA A O 1
ATOM 662 N N . LYS A 1 82 ? 7.975 1.607 2.654 1.00 94.12 82 LYS A N 1
ATOM 663 C CA . LYS A 1 82 ? 7.003 2.615 3.092 1.00 94.12 82 LYS A CA 1
ATOM 664 C C . LYS A 1 82 ? 5.670 2.417 2.393 1.00 94.12 82 LYS A C 1
ATOM 666 O O . LYS A 1 82 ? 5.640 1.978 1.247 1.00 94.12 82 LYS A O 1
ATOM 671 N N . ILE A 1 83 ? 4.604 2.818 3.073 1.00 94.38 83 ILE A N 1
ATOM 672 C CA . ILE A 1 83 ? 3.266 2.850 2.496 1.00 94.38 83 ILE A CA 1
ATOM 673 C C . ILE A 1 83 ? 3.180 3.989 1.488 1.00 94.38 83 ILE A C 1
ATOM 675 O O . ILE A 1 83 ? 3.481 5.146 1.803 1.00 94.38 83 ILE A O 1
ATOM 679 N N . VAL A 1 84 ? 2.785 3.651 0.266 1.00 92.94 84 VAL A N 1
ATOM 680 C CA . VAL A 1 84 ? 2.606 4.614 -0.818 1.00 92.94 84 VAL A CA 1
ATOM 681 C C . VAL A 1 84 ? 1.275 5.328 -0.604 1.00 92.94 84 VAL A C 1
ATOM 683 O O . VAL A 1 84 ? 0.233 4.690 -0.443 1.00 92.94 84 VAL A O 1
ATOM 686 N N . LYS A 1 85 ? 1.290 6.667 -0.610 1.00 92.56 85 LYS A N 1
ATOM 687 C CA . LYS A 1 85 ? 0.097 7.476 -0.316 1.00 92.56 85 LYS A CA 1
ATOM 688 C C . LYS A 1 85 ? -1.057 7.134 -1.249 1.00 92.56 85 LYS A C 1
ATOM 690 O O . LYS A 1 85 ? -2.166 6.898 -0.788 1.00 92.56 85 LYS A O 1
ATOM 695 N N . GLU A 1 86 ? -0.785 7.016 -2.544 1.00 92.19 86 GLU A N 1
ATOM 696 C CA . GLU A 1 86 ? -1.783 6.662 -3.551 1.00 92.19 86 GLU A CA 1
ATOM 697 C C . GLU A 1 86 ? -2.421 5.293 -3.292 1.00 92.19 86 GLU A C 1
ATOM 699 O O . GLU A 1 86 ? -3.609 5.113 -3.554 1.00 92.19 86 GLU A O 1
ATOM 704 N N . HIS A 1 87 ? -1.661 4.326 -2.771 1.00 94.75 87 HIS A N 1
ATOM 705 C CA . HIS A 1 87 ? -2.197 3.009 -2.439 1.00 94.75 87 HIS A CA 1
ATOM 706 C C . HIS A 1 87 ? -3.103 3.082 -1.208 1.00 94.75 87 HIS A C 1
ATOM 708 O O . HIS A 1 87 ? -4.176 2.482 -1.213 1.00 94.75 87 HIS A O 1
ATOM 714 N N . ALA A 1 88 ? -2.727 3.870 -0.196 1.00 94.38 88 ALA A N 1
ATOM 715 C CA . ALA A 1 88 ? -3.587 4.125 0.956 1.00 94.38 88 ALA A CA 1
ATOM 716 C C . ALA A 1 88 ? -4.896 4.817 0.552 1.00 94.38 88 ALA A C 1
ATOM 718 O O . ALA A 1 88 ? -5.953 4.369 0.980 1.00 94.38 88 ALA A O 1
ATOM 719 N N . GLU A 1 89 ? -4.854 5.831 -0.321 1.00 94.12 89 GLU A N 1
ATOM 720 C CA . GLU A 1 89 ? -6.070 6.480 -0.838 1.00 94.12 89 GLU A CA 1
ATOM 721 C C . GLU A 1 89 ? -6.992 5.476 -1.548 1.00 94.12 89 GLU A C 1
ATOM 723 O O . GLU A 1 89 ? -8.200 5.473 -1.329 1.00 94.12 89 GLU A O 1
ATOM 728 N N . MET A 1 90 ? -6.440 4.561 -2.355 1.00 93.94 90 MET A N 1
ATOM 729 C CA . MET A 1 90 ? -7.244 3.510 -2.994 1.00 93.94 90 MET A CA 1
ATOM 730 C C . MET A 1 90 ? -7.864 2.536 -1.981 1.00 93.94 90 MET A C 1
ATOM 732 O O . MET A 1 90 ? -8.907 1.951 -2.270 1.00 93.94 90 MET A O 1
ATOM 736 N N . ALA A 1 91 ? -7.253 2.352 -0.806 1.00 94.69 91 ALA A N 1
ATOM 737 C CA . ALA A 1 91 ? -7.744 1.452 0.237 1.00 94.69 91 ALA A CA 1
ATOM 738 C C . ALA A 1 91 ? -8.970 2.000 0.996 1.00 94.69 91 ALA A C 1
ATOM 740 O O . ALA A 1 91 ? -9.570 1.261 1.784 1.00 94.69 91 ALA A O 1
ATOM 741 N N . GLU A 1 92 ? -9.384 3.250 0.741 1.00 94.06 92 GLU A N 1
ATOM 742 C CA . GLU A 1 92 ? -10.669 3.785 1.213 1.00 94.06 92 GLU A CA 1
ATOM 743 C C . GLU A 1 92 ? -11.817 2.865 0.761 1.00 94.06 92 GLU A C 1
ATOM 745 O O . GLU A 1 92 ? -12.594 2.369 1.585 1.00 94.06 92 GLU A O 1
ATOM 750 N N . ASN A 1 93 ? -11.836 2.527 -0.536 1.00 94.00 93 ASN A N 1
ATOM 751 C CA . ASN A 1 93 ? -12.747 1.552 -1.127 1.00 94.00 93 ASN A CA 1
ATOM 752 C C . ASN A 1 93 ? -12.045 0.198 -1.325 1.00 94.00 93 ASN A C 1
ATOM 754 O O . ASN A 1 93 ? -11.491 -0.094 -2.386 1.00 94.00 93 ASN A O 1
ATOM 758 N N . LEU A 1 94 ? -12.121 -0.666 -0.308 1.00 92.69 94 LEU A N 1
ATOM 759 C CA . LEU A 1 94 ? -11.506 -1.999 -0.329 1.00 92.69 94 LEU A CA 1
ATOM 760 C C . LEU A 1 94 ? -11.954 -2.872 -1.514 1.00 92.69 94 LEU A C 1
ATOM 762 O O . LEU A 1 94 ? -11.148 -3.637 -2.038 1.00 92.69 94 LEU A O 1
ATOM 766 N N . GLN A 1 95 ? -13.207 -2.767 -1.965 1.00 91.75 95 GLN A N 1
ATOM 767 C CA . GLN A 1 95 ? -13.689 -3.555 -3.107 1.00 91.75 95 GLN A CA 1
ATOM 768 C C . GLN A 1 95 ? -12.974 -3.147 -4.396 1.00 91.75 95 GLN A C 1
ATOM 770 O O . GLN A 1 95 ? -12.467 -3.999 -5.127 1.00 91.75 95 GLN A O 1
ATOM 775 N N . GLN A 1 96 ? -12.869 -1.840 -4.643 1.00 91.31 96 GLN A N 1
ATOM 776 C CA . GLN A 1 96 ? -12.134 -1.311 -5.789 1.00 91.31 96 GLN A CA 1
ATOM 777 C C . GLN A 1 96 ? -10.634 -1.604 -5.678 1.00 91.31 96 GLN A C 1
ATOM 779 O O . GLN A 1 96 ? -10.009 -1.980 -6.671 1.00 91.31 96 GLN A O 1
ATOM 784 N N . PHE A 1 97 ? -10.068 -1.494 -4.473 1.00 93.38 97 PHE A N 1
ATOM 785 C CA . PHE A 1 97 ? -8.674 -1.837 -4.208 1.00 93.38 97 PHE A CA 1
ATOM 786 C C . PHE A 1 97 ? -8.373 -3.290 -4.584 1.00 93.38 97 PHE A C 1
ATOM 788 O O . PHE A 1 97 ? -7.394 -3.549 -5.272 1.00 93.38 97 PHE A O 1
ATOM 795 N N . LEU A 1 98 ? -9.212 -4.249 -4.181 1.00 91.25 98 LEU A N 1
ATOM 796 C CA . LEU A 1 98 ? -8.989 -5.672 -4.465 1.00 91.25 98 LEU A CA 1
ATOM 797 C C . LEU A 1 98 ? -9.168 -6.037 -5.942 1.00 91.25 98 LEU A C 1
ATOM 799 O O . LEU A 1 98 ? -8.531 -6.973 -6.424 1.00 91.25 98 LEU A O 1
ATOM 803 N N . GLN A 1 99 ? -10.017 -5.303 -6.660 1.00 91.94 99 GLN A N 1
ATOM 804 C CA . GLN A 1 99 ? -10.212 -5.475 -8.102 1.00 91.94 99 GLN A CA 1
ATOM 805 C C . GLN A 1 99 ? -9.117 -4.801 -8.938 1.00 91.94 99 GLN A C 1
ATOM 807 O O . GLN A 1 99 ? -8.959 -5.129 -10.117 1.00 91.94 99 GLN A O 1
ATOM 812 N N . TYR A 1 100 ? -8.358 -3.869 -8.352 1.00 93.25 100 TYR A N 1
ATOM 813 C CA . TYR A 1 100 ? -7.256 -3.209 -9.038 1.00 93.25 100 TYR A CA 1
ATOM 814 C C . TYR A 1 100 ? -6.221 -4.247 -9.502 1.00 93.25 100 TYR A C 1
ATOM 816 O O . TYR A 1 100 ? -5.907 -5.175 -8.750 1.00 93.25 100 TYR A O 1
ATOM 824 N N . PRO A 1 101 ? -5.669 -4.132 -10.727 1.00 94.69 101 PRO A N 1
ATOM 825 C CA . PRO A 1 101 ? -4.825 -5.170 -11.304 1.00 94.69 101 PRO A CA 1
ATOM 826 C C . PRO A 1 101 ? -3.391 -5.162 -10.738 1.00 94.69 101 PRO A C 1
ATOM 828 O O . PRO A 1 101 ? -2.418 -5.008 -11.478 1.00 94.69 101 PRO A O 1
ATOM 831 N N . TRP A 1 102 ? -3.247 -5.346 -9.421 1.00 93.81 102 TRP A N 1
ATOM 832 C CA . TRP A 1 102 ? -1.972 -5.335 -8.698 1.00 93.81 102 TRP A CA 1
ATOM 833 C C . TRP A 1 102 ? -0.947 -6.302 -9.278 1.00 93.81 102 TRP A C 1
ATOM 835 O O . TRP A 1 102 ? 0.221 -5.947 -9.383 1.00 93.81 102 TRP A O 1
ATOM 845 N N . GLY A 1 103 ? -1.386 -7.496 -9.695 1.00 92.62 103 GLY A N 1
ATOM 846 C CA . GLY A 1 103 ? -0.496 -8.506 -10.267 1.00 92.62 103 GLY A CA 1
ATOM 847 C C . GLY A 1 103 ? 0.077 -8.093 -11.624 1.00 92.62 103 GLY A C 1
ATOM 848 O O . GLY A 1 103 ? 1.226 -8.402 -11.930 1.00 92.62 103 GLY A O 1
ATOM 849 N N . ARG A 1 104 ? -0.703 -7.359 -12.431 1.00 93.44 104 ARG A N 1
ATOM 850 C CA . ARG A 1 104 ? -0.196 -6.766 -13.676 1.00 93.44 104 ARG A CA 1
ATOM 851 C C . ARG A 1 104 ? 0.782 -5.638 -13.364 1.00 93.44 104 ARG A C 1
ATOM 853 O O . ARG A 1 104 ? 1.870 -5.635 -13.918 1.00 93.44 104 ARG A O 1
ATOM 860 N N . LEU A 1 105 ? 0.431 -4.743 -12.438 1.00 93.00 105 LEU A N 1
ATOM 861 C CA . LEU A 1 105 ? 1.293 -3.619 -12.066 1.00 93.00 105 LEU A CA 1
ATOM 862 C C . LEU A 1 105 ? 2.651 -4.080 -11.519 1.00 93.00 105 LEU A C 1
ATOM 864 O O . LEU A 1 105 ? 3.677 -3.514 -11.888 1.00 93.00 105 LEU A O 1
ATOM 868 N N . SER A 1 106 ? 2.671 -5.112 -10.669 1.00 92.19 106 SER A N 1
ATOM 869 C CA . SER A 1 106 ? 3.917 -5.679 -10.139 1.00 92.19 106 SER A CA 1
ATOM 870 C C . SER A 1 106 ? 4.771 -6.303 -11.235 1.00 92.19 106 SER A C 1
ATOM 872 O O . SER A 1 106 ? 5.981 -6.101 -11.263 1.00 92.19 106 SER A O 1
ATOM 874 N N . TYR A 1 107 ? 4.139 -7.031 -12.158 1.00 91.19 107 TYR A N 1
ATOM 875 C CA . TYR A 1 107 ? 4.834 -7.648 -13.281 1.00 91.19 107 TYR A CA 1
ATOM 876 C C . TYR A 1 107 ? 5.419 -6.604 -14.233 1.00 91.19 107 TYR A C 1
ATOM 878 O O . TYR A 1 107 ? 6.585 -6.715 -14.600 1.00 91.19 107 TYR A O 1
ATOM 886 N N . ASP A 1 108 ? 4.635 -5.588 -14.594 1.00 91.62 108 ASP A N 1
ATOM 887 C CA . ASP A 1 108 ? 5.073 -4.512 -15.481 1.00 91.62 108 ASP A CA 1
ATOM 888 C C . ASP A 1 108 ? 6.294 -3.801 -14.870 1.00 91.62 108 ASP A C 1
ATOM 890 O O . ASP A 1 108 ? 7.339 -3.737 -15.511 1.00 91.62 108 ASP A O 1
ATOM 894 N N . ARG A 1 109 ? 6.231 -3.401 -13.587 1.00 89.50 109 ARG A N 1
ATOM 895 C CA . ARG A 1 109 ? 7.379 -2.779 -12.895 1.00 89.50 109 ARG A CA 1
ATOM 896 C C . ARG A 1 109 ? 8.610 -3.679 -12.840 1.00 89.50 109 ARG A C 1
ATOM 898 O O . ARG A 1 109 ? 9.728 -3.196 -13.002 1.00 89.50 109 ARG A O 1
ATOM 905 N N . MET A 1 110 ? 8.420 -4.973 -12.585 1.00 89.12 110 MET A N 1
ATOM 906 C CA . MET A 1 110 ? 9.522 -5.934 -12.578 1.00 89.12 110 MET A CA 1
ATOM 907 C C . MET A 1 110 ? 10.165 -6.032 -13.964 1.00 89.12 110 MET A C 1
ATOM 909 O O . MET A 1 110 ? 11.386 -5.976 -14.082 1.00 89.12 110 MET A O 1
ATOM 913 N N . MET A 1 111 ? 9.349 -6.150 -15.012 1.00 91.44 111 MET A N 1
ATOM 914 C CA . MET A 1 111 ? 9.830 -6.242 -16.386 1.00 91.44 111 MET A CA 1
ATOM 915 C C . MET A 1 111 ? 10.541 -4.970 -16.838 1.00 91.44 111 MET A C 1
ATOM 917 O O . MET A 1 111 ? 11.574 -5.075 -17.496 1.00 91.44 111 MET A O 1
ATOM 921 N N . ASP A 1 112 ? 10.040 -3.797 -16.461 1.00 89.56 112 ASP A N 1
ATOM 922 C CA . ASP A 1 112 ? 10.699 -2.521 -16.743 1.00 89.56 112 ASP A CA 1
ATOM 923 C C . ASP A 1 112 ? 12.072 -2.461 -16.051 1.00 89.56 112 ASP A C 1
ATOM 925 O O . ASP A 1 112 ? 13.079 -2.210 -16.709 1.00 89.56 112 ASP A O 1
ATOM 929 N N . SER A 1 113 ? 12.157 -2.846 -14.769 1.00 85.12 113 SER A N 1
ATOM 930 C CA . SER A 1 113 ? 13.436 -2.874 -14.040 1.00 85.12 113 SER A CA 1
ATOM 931 C C . SER A 1 113 ? 14.461 -3.856 -14.619 1.00 85.12 113 SER A C 1
ATOM 933 O O . SER A 1 113 ? 15.661 -3.610 -14.507 1.00 85.12 113 SER A O 1
ATOM 935 N N . ILE A 1 114 ? 14.020 -4.970 -15.212 1.00 87.00 114 ILE A N 1
ATOM 936 C CA . ILE A 1 114 ? 14.914 -5.938 -15.867 1.00 87.00 114 ILE A CA 1
ATOM 937 C C . ILE A 1 114 ? 15.401 -5.391 -17.209 1.00 87.00 114 ILE A C 1
ATOM 939 O O . ILE A 1 114 ? 16.591 -5.464 -17.498 1.00 87.00 114 ILE A O 1
ATOM 943 N N . LYS A 1 115 ? 14.494 -4.843 -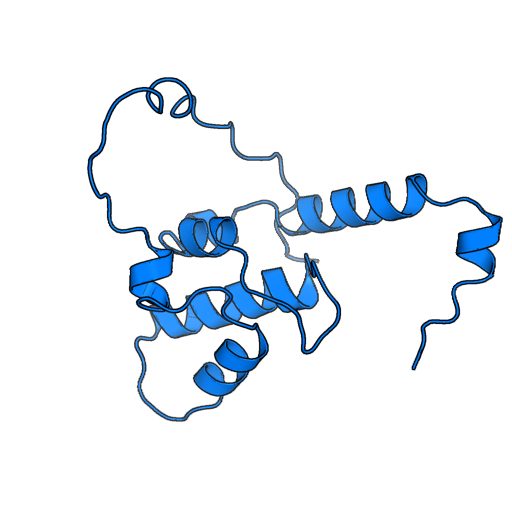18.024 1.00 87.56 115 LYS A N 1
ATOM 944 C CA . LYS A 1 115 ? 14.817 -4.327 -19.363 1.00 87.56 115 LYS A CA 1
ATOM 945 C C . LYS A 1 115 ? 15.746 -3.116 -19.331 1.00 87.56 115 LYS A C 1
ATOM 947 O O . LYS A 1 115 ? 16.470 -2.896 -20.293 1.00 87.56 115 LYS A O 1
ATOM 952 N N . GLU A 1 116 ? 15.711 -2.337 -18.255 1.00 82.38 116 GLU A N 1
ATOM 953 C CA . GLU A 1 116 ? 16.587 -1.178 -18.059 1.00 82.38 116 GLU A CA 1
ATOM 954 C C . GLU A 1 116 ? 18.029 -1.554 -17.671 1.00 82.38 116 GLU A C 1
ATOM 956 O O . GLU A 1 116 ? 18.906 -0.690 -17.695 1.00 82.38 116 GLU A O 1
ATOM 961 N N . ARG A 1 117 ? 18.303 -2.818 -17.316 1.00 80.88 117 ARG A N 1
ATOM 962 C CA . ARG A 1 117 ? 19.639 -3.280 -16.907 1.00 80.88 117 ARG A CA 1
ATOM 963 C C . ARG A 1 117 ? 20.411 -3.889 -18.070 1.00 80.88 117 ARG A C 1
ATOM 965 O O . ARG A 1 117 ? 19.851 -4.588 -18.910 1.00 80.88 117 ARG A O 1
ATOM 972 N N . ASP A 1 118 ? 21.725 -3.689 -18.055 1.00 78.88 118 ASP A N 1
ATOM 973 C CA . ASP A 1 118 ? 22.636 -4.379 -18.969 1.00 78.88 118 ASP A CA 1
ATOM 974 C C . ASP A 1 118 ? 22.836 -5.854 -18.557 1.00 78.88 118 ASP A C 1
ATOM 976 O O . ASP A 1 118 ? 22.784 -6.202 -17.372 1.00 78.88 118 ASP A O 1
ATOM 980 N N . LEU A 1 119 ? 23.110 -6.732 -19.526 1.00 74.19 119 LEU A N 1
ATOM 981 C CA . LEU A 1 119 ? 23.297 -8.174 -19.314 1.00 74.19 119 LEU A CA 1
ATOM 982 C C . LEU A 1 119 ? 24.424 -8.470 -18.314 1.00 74.19 119 LEU A C 1
ATOM 984 O O . LEU A 1 119 ? 24.301 -9.386 -17.499 1.00 74.19 119 LEU A O 1
ATOM 988 N N . ALA A 1 120 ? 25.492 -7.668 -18.321 1.00 75.81 120 ALA A N 1
ATOM 989 C CA . ALA A 1 120 ? 26.590 -7.798 -17.364 1.00 75.81 120 ALA A CA 1
ATOM 990 C C . ALA A 1 120 ? 26.157 -7.484 -15.919 1.00 75.81 120 ALA A C 1
ATOM 992 O O . ALA A 1 120 ? 26.603 -8.144 -14.981 1.00 75.81 120 ALA A O 1
ATOM 993 N N . GLN A 1 121 ? 25.256 -6.515 -15.731 1.00 71.69 121 GLN A N 1
ATOM 994 C CA . GLN A 1 121 ? 24.710 -6.154 -14.417 1.00 71.69 121 GLN A CA 1
ATOM 995 C C . GLN A 1 121 ? 23.735 -7.214 -13.889 1.00 71.69 121 GLN A C 1
ATOM 997 O O . GLN A 1 121 ? 23.674 -7.446 -12.684 1.00 71.69 121 GLN A O 1
ATOM 1002 N N . LEU A 1 122 ? 22.997 -7.883 -14.782 1.00 69.25 122 LEU A N 1
ATOM 1003 C CA . LEU A 1 122 ? 22.137 -9.017 -14.424 1.00 69.25 122 LEU A CA 1
ATOM 1004 C C . LEU A 1 122 ? 22.950 -10.251 -14.006 1.00 69.25 122 LEU A C 1
ATOM 1006 O O . LEU A 1 122 ? 22.537 -10.978 -13.109 1.00 69.25 122 LEU A O 1
ATOM 1010 N N . ALA A 1 123 ? 24.107 -10.475 -14.634 1.00 71.00 123 ALA A N 1
ATOM 1011 C CA . ALA A 1 123 ? 24.983 -11.607 -14.334 1.00 71.00 123 ALA A CA 1
ATOM 1012 C C . ALA A 1 123 ? 25.787 -11.443 -13.030 1.00 71.00 123 ALA A C 1
ATOM 1014 O O . ALA A 1 123 ? 26.280 -12.431 -12.493 1.00 71.00 123 ALA A O 1
ATOM 1015 N N . THR A 1 124 ? 25.936 -10.212 -12.529 1.00 66.88 124 THR A N 1
ATOM 1016 C CA . THR A 1 124 ? 26.810 -9.884 -11.386 1.00 66.88 124 THR A CA 1
ATOM 1017 C C . THR A 1 124 ? 26.064 -9.441 -10.135 1.00 66.88 124 THR A C 1
ATOM 1019 O O . THR A 1 124 ? 26.703 -9.217 -9.108 1.00 66.88 124 THR A O 1
ATOM 1022 N N . SER A 1 125 ? 24.734 -9.315 -10.176 1.00 60.81 125 SER A N 1
ATOM 1023 C CA . SER A 1 125 ? 23.966 -8.937 -8.994 1.00 60.81 125 SER A CA 1
ATOM 1024 C C . SER A 1 125 ? 23.893 -10.103 -8.008 1.00 60.81 125 SER A C 1
ATOM 1026 O O . SER A 1 125 ? 22.928 -10.867 -8.001 1.00 60.81 125 SER A O 1
ATOM 1028 N N . ASP A 1 126 ? 24.926 -10.221 -7.178 1.00 54.47 126 ASP A N 1
ATOM 1029 C CA . ASP A 1 126 ? 24.842 -10.915 -5.903 1.00 54.47 126 ASP A CA 1
ATOM 1030 C C . ASP A 1 126 ? 23.718 -10.245 -5.102 1.00 54.47 126 ASP A C 1
ATOM 1032 O O . ASP A 1 126 ? 23.655 -9.012 -4.987 1.00 54.47 126 ASP A O 1
ATOM 1036 N N . VAL A 1 127 ? 22.768 -11.039 -4.616 1.00 55.44 127 VAL A N 1
ATOM 1037 C CA . VAL A 1 127 ? 21.694 -10.529 -3.763 1.00 55.44 127 VAL A CA 1
ATOM 1038 C C . VAL A 1 127 ? 22.343 -10.256 -2.414 1.00 55.44 127 VAL A C 1
ATOM 1040 O O . VAL A 1 127 ? 22.435 -11.153 -1.584 1.00 55.44 127 VAL A O 1
ATOM 1043 N N . GLY A 1 128 ? 22.869 -9.039 -2.248 1.00 44.50 128 GLY A N 1
ATOM 1044 C CA . GLY A 1 128 ? 23.556 -8.603 -1.035 1.00 44.50 128 GLY A CA 1
ATOM 1045 C C . GLY A 1 128 ? 22.760 -8.978 0.214 1.00 44.50 128 GLY A C 1
ATOM 1046 O O . GLY A 1 128 ? 21.626 -8.523 0.384 1.00 44.50 128 GLY A O 1
ATOM 1047 N N . VAL A 1 129 ? 23.375 -9.853 1.015 1.00 33.16 129 VAL A N 1
ATOM 1048 C CA . VAL A 1 129 ? 22.939 -10.343 2.331 1.00 33.16 129 VAL A CA 1
ATOM 1049 C C . VAL A 1 129 ? 22.866 -9.201 3.339 1.00 33.16 129 VAL A C 1
ATOM 1051 O O . VAL A 1 129 ? 23.771 -8.336 3.317 1.00 33.16 129 VAL A O 1
#

InterPro domains:
  IPR015410 Domain of unknown function DUF1985 [PF09331] (3-112)

Organism: Noccaea caerulescens (NCBI:txid107243)